Protein AF-L2FQI8-F1 (afdb_monomer_lite)

Secondary structure (DSSP, 8-state):
-HHHHHHHHHHHHHHHHHHHHHHHHHHHHHHHHHHHHHTT-TT-TTHHHHHHHHHHHHHHHHHHHHHHHGGGG--TT--TT--SSS-HHHHHHHHHHHHHHHHHHHHHHHHHHHHHHHHHHHHHHTS-------------

Sequence (140 aa):
MAIDRIVQMIFRAAELAFAAIVTGITGAISMVFALVWLLPFSGSFVHWPMDIFISILWFVSFGLLVNLIGDGCGPVFDWSNVSPRGDDCGRHKANIAFTFLSAIVWLASALIGLFWVRRRTAVADNRPAVHRRRWYNSRV

Radius of gyration: 25.29 Å; chains: 1; bounding box: 60×43×89 Å

pLDDT: mean 79.93, std 11.91, range [52.19, 95.31]

Organism: Colletotrichum fructicola (strain Nara gc5) (NCBI:txid1213859)

Foldseek 3Di:
DVVVVVVVVVVLVVLVVVLCVLVVVLVVVVVVLVVVCPPPVPPPLPLQVVLLVSLVSLVVSLVSLDVSLPPPLDDLPDPVPQDPPDDPSNVSSVVSVVSNVSSVVSNVVNVVSVVVNVVVVVVVVPPPPPPPPPPPPDDD

Structure (mmCIF, N/CA/C/O backbone):
data_AF-L2FQI8-F1
#
_entry.id   AF-L2FQI8-F1
#
loop_
_atom_site.group_PDB
_atom_site.id
_atom_site.type_symbol
_atom_site.label_atom_id
_atom_site.label_alt_id
_atom_site.label_comp_id
_atom_site.label_asym_id
_atom_site.label_entity_id
_atom_site.label_seq_id
_atom_site.pdbx_PDB_ins_code
_atom_site.Cartn_x
_atom_site.Cartn_y
_atom_site.Cartn_z
_atom_site.occupancy
_atom_site.B_iso_or_equiv
_atom_site.auth_seq_id
_atom_site.auth_comp_id
_atom_site.auth_asym_id
_atom_site.auth_atom_id
_atom_site.pdbx_PDB_model_num
ATOM 1 N N . MET A 1 1 ? -21.232 -13.278 28.827 1.00 73.25 1 MET A N 1
ATOM 2 C CA . MET A 1 1 ? -21.305 -11.804 28.984 1.00 73.25 1 MET A CA 1
ATOM 3 C C . MET A 1 1 ? -19.944 -11.149 29.235 1.00 73.25 1 MET A C 1
ATOM 5 O O . MET A 1 1 ? -19.558 -10.323 28.421 1.00 73.25 1 MET A O 1
ATOM 9 N N . ALA A 1 2 ? -19.193 -11.480 30.299 1.00 79.62 2 ALA A N 1
ATOM 10 C CA . ALA A 1 2 ? -17.837 -10.927 30.504 1.00 79.62 2 ALA A CA 1
ATOM 11 C C . ALA A 1 2 ? -16.762 -11.623 29.643 1.00 79.62 2 ALA A C 1
ATOM 13 O O . ALA A 1 2 ? -15.919 -10.955 29.053 1.00 79.62 2 ALA A O 1
ATOM 14 N N . ILE A 1 3 ? -16.846 -12.953 29.510 1.00 86.56 3 ILE A N 1
ATOM 15 C CA . ILE A 1 3 ? -15.921 -13.766 28.700 1.00 86.56 3 ILE A CA 1
ATOM 16 C C . ILE A 1 3 ? -15.965 -13.346 27.224 1.00 86.56 3 ILE A C 1
ATOM 18 O O . ILE A 1 3 ? -14.918 -13.116 26.633 1.00 86.56 3 ILE A O 1
ATOM 22 N N . ASP A 1 4 ? -17.155 -13.124 26.660 1.00 88.25 4 ASP A N 1
ATOM 23 C CA . ASP A 1 4 ? -17.307 -12.687 25.262 1.00 88.25 4 ASP A CA 1
ATOM 24 C C . ASP A 1 4 ? -16.633 -11.332 25.008 1.00 88.25 4 ASP A C 1
ATOM 26 O O . ASP A 1 4 ? -15.974 -11.141 23.991 1.00 88.25 4 ASP A O 1
ATOM 30 N N . ARG A 1 5 ? -16.732 -10.395 25.961 1.00 86.56 5 ARG A N 1
ATOM 31 C CA . ARG A 1 5 ? -16.057 -9.092 25.865 1.00 86.56 5 ARG A CA 1
ATOM 32 C C . ARG A 1 5 ? -14.540 -9.225 25.948 1.00 86.56 5 ARG A C 1
ATOM 34 O O . ARG A 1 5 ? -13.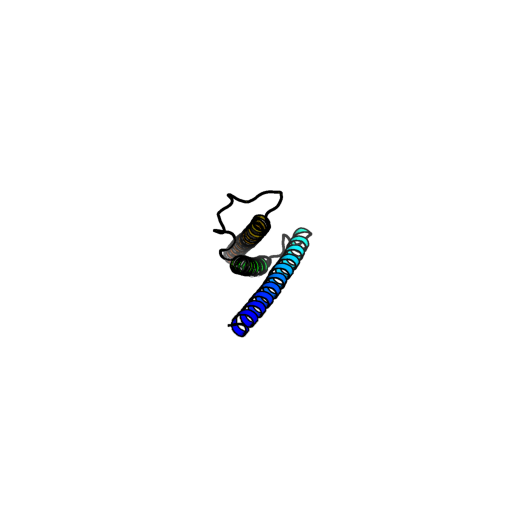837 -8.527 25.227 1.00 86.56 5 ARG A O 1
ATOM 41 N N . ILE A 1 6 ? -14.038 -10.123 26.794 1.00 86.94 6 ILE A N 1
ATOM 42 C CA . ILE A 1 6 ? -12.601 -10.399 26.914 1.00 86.94 6 ILE A CA 1
ATOM 43 C C . ILE A 1 6 ? -12.064 -11.013 25.618 1.00 86.94 6 ILE A C 1
ATOM 45 O O . ILE A 1 6 ? -11.049 -10.552 25.104 1.00 86.94 6 ILE A O 1
ATOM 49 N N . VAL A 1 7 ? -12.776 -11.984 25.043 1.00 88.25 7 VAL A N 1
ATOM 50 C CA . VAL A 1 7 ? -12.403 -12.604 23.764 1.00 88.25 7 VAL A CA 1
ATOM 51 C C . VAL A 1 7 ? -12.391 -11.569 22.635 1.00 88.25 7 VAL A C 1
ATOM 53 O O . VAL A 1 7 ? -11.429 -11.510 21.874 1.00 88.25 7 VAL A O 1
ATOM 56 N N . GLN A 1 8 ? -13.399 -10.695 22.565 1.00 85.06 8 GLN A N 1
ATOM 57 C CA . GLN A 1 8 ? -13.458 -9.610 21.577 1.00 85.06 8 GLN A CA 1
ATOM 58 C C . GLN A 1 8 ? -12.317 -8.594 21.743 1.00 85.06 8 GLN A C 1
ATOM 60 O O . GLN A 1 8 ? -11.745 -8.144 20.751 1.00 85.06 8 GLN A O 1
ATOM 65 N N . MET A 1 9 ? -11.941 -8.253 22.981 1.00 84.06 9 MET A N 1
ATOM 66 C CA . MET A 1 9 ? -10.797 -7.371 23.242 1.00 84.06 9 MET A CA 1
ATOM 67 C C . MET A 1 9 ? -9.478 -7.998 22.789 1.00 84.06 9 MET A C 1
ATOM 69 O O . MET A 1 9 ? -8.679 -7.321 22.148 1.00 84.06 9 MET A O 1
ATOM 73 N N . ILE A 1 10 ? -9.263 -9.286 23.074 1.00 87.31 10 ILE A N 1
ATOM 74 C CA . ILE A 1 10 ? -8.058 -10.008 22.643 1.00 87.31 10 ILE A CA 1
ATOM 75 C C . ILE A 1 10 ? -7.998 -10.080 21.116 1.00 87.31 10 ILE A C 1
ATOM 77 O O . ILE A 1 10 ? -6.948 -9.818 20.535 1.00 87.31 10 ILE A O 1
ATOM 81 N N . PHE A 1 11 ? -9.122 -10.379 20.463 1.00 87.31 11 PHE A N 1
ATOM 82 C CA . PHE A 1 11 ? -9.182 -10.457 19.007 1.00 87.31 11 PHE A CA 1
ATOM 83 C C . PHE A 1 11 ? -8.865 -9.106 18.351 1.00 87.31 11 PHE A C 1
ATOM 85 O O . PHE A 1 11 ? -8.006 -9.036 17.475 1.00 87.31 11 PHE A O 1
ATOM 92 N N . ARG A 1 12 ? -9.460 -8.009 18.843 1.00 83.94 12 ARG A N 1
ATOM 93 C CA . ARG A 1 12 ? -9.148 -6.655 18.356 1.00 83.94 12 ARG A CA 1
ATOM 94 C C . ARG A 1 12 ? -7.704 -6.241 18.626 1.00 83.94 12 ARG A C 1
ATOM 96 O O . ARG A 1 12 ? -7.085 -5.612 17.774 1.00 83.94 12 ARG A O 1
ATOM 103 N N . ALA A 1 13 ? -7.148 -6.593 19.784 1.00 82.50 13 ALA A N 1
ATOM 104 C CA . ALA A 1 13 ? -5.748 -6.315 20.095 1.00 82.50 13 ALA A CA 1
ATOM 105 C C . ALA A 1 13 ? -4.792 -7.079 19.162 1.00 82.50 13 ALA A C 1
ATOM 107 O O . ALA A 1 13 ? -3.803 -6.512 18.696 1.00 82.50 13 ALA A O 1
ATOM 108 N N . ALA A 1 14 ? -5.105 -8.340 18.849 1.00 86.62 14 ALA A N 1
ATOM 109 C CA . ALA A 1 14 ? -4.334 -9.142 17.905 1.00 86.62 14 ALA A CA 1
ATOM 110 C C . ALA A 1 14 ? -4.395 -8.560 16.483 1.00 86.62 14 ALA A C 1
ATOM 112 O O . ALA A 1 14 ? -3.370 -8.469 15.808 1.00 86.62 14 ALA A O 1
ATOM 113 N N . GLU A 1 15 ? -5.571 -8.106 16.053 1.00 85.12 15 GLU A N 1
ATOM 114 C CA . GLU A 1 15 ? -5.762 -7.464 14.753 1.00 85.12 15 GLU A CA 1
ATOM 115 C C . GLU A 1 15 ? -4.989 -6.141 14.637 1.00 85.12 15 GLU A C 1
ATOM 117 O O . GLU A 1 15 ? -4.313 -5.900 13.636 1.00 85.12 15 GLU A O 1
ATOM 122 N N . LEU A 1 16 ? -5.011 -5.318 15.692 1.00 82.38 16 LEU A N 1
ATOM 123 C CA . LEU A 1 16 ? -4.232 -4.079 15.773 1.00 82.38 16 LEU A CA 1
ATOM 124 C C . LEU A 1 16 ? -2.728 -4.342 15.643 1.00 82.38 16 LEU A C 1
ATOM 126 O O . LEU A 1 16 ? -2.045 -3.664 14.872 1.00 82.38 16 LEU A O 1
ATOM 130 N N . ALA A 1 17 ? -2.211 -5.334 16.373 1.00 86.56 17 ALA A N 1
ATOM 131 C CA . ALA A 1 17 ? -0.802 -5.708 16.311 1.00 86.56 17 ALA A CA 1
ATOM 132 C C . ALA A 1 17 ? -0.416 -6.195 14.908 1.00 86.56 17 ALA A C 1
ATOM 134 O O . ALA A 1 17 ? 0.597 -5.766 14.354 1.00 86.56 17 ALA A O 1
ATOM 135 N N . PHE A 1 18 ? -1.251 -7.044 14.306 1.00 86.56 18 PHE A N 1
ATOM 136 C CA . PHE A 1 18 ? -1.032 -7.546 12.956 1.00 86.56 18 PHE A CA 1
ATOM 137 C C . PHE A 1 18 ? -1.012 -6.414 11.920 1.00 86.56 18 PHE A C 1
ATOM 139 O O . PHE A 1 18 ? -0.064 -6.314 11.141 1.00 86.56 18 PHE A O 1
ATOM 146 N N . ALA A 1 19 ? -1.994 -5.510 11.947 1.00 86.44 19 ALA A N 1
ATOM 147 C CA . ALA A 1 19 ? -2.060 -4.393 11.010 1.00 86.44 19 ALA A CA 1
ATOM 148 C C . ALA A 1 19 ? -0.865 -3.439 11.138 1.00 86.44 19 ALA A C 1
ATOM 150 O O . ALA A 1 19 ? -0.327 -2.992 10.123 1.00 86.44 19 ALA A O 1
ATOM 151 N N . ALA A 1 20 ? -0.415 -3.149 12.364 1.00 86.12 20 ALA A N 1
ATOM 152 C CA . ALA A 1 20 ? 0.754 -2.304 12.596 1.00 86.12 20 ALA A CA 1
ATOM 153 C C . ALA A 1 20 ? 2.028 -2.923 12.001 1.00 86.12 20 ALA A C 1
ATOM 155 O O . ALA A 1 20 ? 2.803 -2.232 11.337 1.00 86.12 20 ALA A O 1
ATOM 156 N N . ILE A 1 21 ? 2.214 -4.234 12.181 1.00 90.62 21 ILE A N 1
ATOM 157 C CA . ILE A 1 21 ? 3.363 -4.969 11.643 1.00 90.62 21 ILE A CA 1
ATOM 158 C C . ILE A 1 21 ? 3.318 -4.992 10.112 1.00 90.62 21 ILE A C 1
ATOM 160 O O . ILE A 1 21 ? 4.301 -4.626 9.469 1.00 90.62 21 ILE A O 1
ATOM 164 N N . VAL A 1 22 ? 2.181 -5.368 9.518 1.00 91.19 22 VAL A N 1
ATOM 165 C CA . VAL A 1 22 ? 2.027 -5.458 8.056 1.00 91.19 22 VAL A CA 1
ATOM 166 C C . VAL A 1 22 ? 2.257 -4.100 7.396 1.00 91.19 22 VAL A C 1
ATOM 168 O O . VAL A 1 22 ? 3.038 -4.002 6.447 1.00 91.19 22 VAL A O 1
ATOM 171 N N . THR A 1 23 ? 1.646 -3.039 7.924 1.00 90.31 23 THR A N 1
ATOM 172 C CA . THR A 1 23 ? 1.766 -1.689 7.353 1.00 90.31 23 THR A CA 1
ATOM 173 C C . THR A 1 23 ? 3.177 -1.127 7.544 1.00 90.31 23 THR A C 1
ATOM 175 O O . THR A 1 23 ? 3.740 -0.541 6.620 1.00 90.31 23 THR A O 1
ATOM 178 N N . GLY A 1 24 ? 3.786 -1.347 8.716 1.00 90.06 24 GLY A N 1
ATOM 179 C CA . GLY A 1 24 ? 5.143 -0.892 9.022 1.00 90.06 24 GLY A CA 1
ATOM 180 C C . GLY A 1 24 ? 6.210 -1.573 8.162 1.00 90.06 24 GLY A C 1
ATOM 181 O O . GLY A 1 24 ? 7.057 -0.892 7.583 1.00 90.06 24 GLY A O 1
ATOM 182 N N . ILE A 1 25 ? 6.141 -2.902 8.017 1.00 94.06 25 ILE A N 1
ATOM 183 C CA . ILE A 1 25 ? 7.064 -3.668 7.165 1.00 94.06 25 ILE A CA 1
ATOM 184 C C . ILE A 1 25 ? 6.891 -3.271 5.699 1.00 94.06 25 ILE A C 1
ATOM 186 O O . ILE A 1 25 ? 7.883 -3.006 5.021 1.00 94.06 25 ILE A O 1
ATOM 190 N N . THR A 1 26 ? 5.649 -3.176 5.213 1.00 93.31 26 THR A N 1
ATOM 191 C CA . THR A 1 26 ? 5.369 -2.770 3.826 1.00 93.31 26 THR A CA 1
ATOM 192 C C . THR A 1 26 ? 5.917 -1.369 3.545 1.00 93.31 26 THR A C 1
ATOM 194 O O . THR A 1 26 ? 6.583 -1.160 2.531 1.00 93.31 26 THR A O 1
ATOM 197 N N . GLY A 1 27 ? 5.731 -0.430 4.479 1.00 91.06 27 GLY A N 1
ATOM 198 C CA . GLY A 1 27 ? 6.300 0.915 4.410 1.00 91.06 27 GLY A CA 1
ATOM 199 C C . GLY A 1 27 ? 7.829 0.909 4.354 1.00 91.06 27 GLY A C 1
ATOM 200 O O . GLY A 1 27 ? 8.410 1.498 3.441 1.00 91.06 27 GLY A O 1
ATOM 201 N N . ALA A 1 28 ? 8.484 0.189 5.267 1.00 92.12 28 ALA A N 1
ATOM 202 C CA . ALA A 1 28 ? 9.942 0.096 5.316 1.00 92.12 28 ALA A CA 1
ATOM 203 C C . ALA A 1 28 ? 10.529 -0.509 4.031 1.00 92.12 28 ALA A C 1
ATOM 205 O O . ALA A 1 28 ? 11.450 0.064 3.445 1.00 92.12 28 ALA A O 1
ATOM 206 N N . ILE A 1 29 ? 9.957 -1.620 3.552 1.00 92.38 29 ILE A N 1
ATOM 207 C CA . ILE A 1 29 ? 10.360 -2.257 2.293 1.00 92.38 29 ILE A CA 1
ATOM 208 C C . ILE A 1 29 ? 10.175 -1.272 1.137 1.00 92.38 29 ILE A C 1
ATOM 210 O O . ILE A 1 29 ? 11.110 -1.054 0.372 1.00 92.38 29 ILE A O 1
ATOM 214 N N . SER A 1 30 ? 9.017 -0.617 1.036 1.00 87.94 30 SER A N 1
ATOM 215 C CA . SER A 1 30 ? 8.742 0.319 -0.058 1.00 87.94 30 SER A CA 1
ATOM 216 C C . SER A 1 30 ? 9.733 1.489 -0.104 1.00 87.94 30 SER A C 1
ATOM 218 O O . SER A 1 30 ? 10.193 1.848 -1.184 1.00 87.94 30 SER A O 1
ATOM 220 N N . MET A 1 31 ? 10.138 2.034 1.049 1.00 87.44 31 MET A N 1
ATOM 221 C CA . MET A 1 31 ? 11.109 3.130 1.116 1.00 87.44 31 MET A CA 1
ATOM 222 C C . MET A 1 31 ? 12.507 2.680 0.678 1.00 87.44 31 MET A C 1
ATOM 224 O O . MET A 1 31 ? 13.162 3.374 -0.099 1.00 87.44 31 MET A O 1
ATOM 228 N N . VAL A 1 32 ? 12.952 1.506 1.138 1.00 89.62 32 VAL A N 1
ATOM 229 C CA . VAL A 1 32 ? 14.245 0.937 0.734 1.00 89.62 32 VAL A CA 1
ATOM 230 C C . VAL A 1 32 ? 14.257 0.655 -0.765 1.00 89.62 32 VAL A C 1
ATOM 232 O O . VAL A 1 32 ? 15.191 1.066 -1.446 1.00 89.62 32 VAL A O 1
ATOM 235 N N . PHE A 1 33 ? 13.216 0.017 -1.303 1.00 85.69 33 PHE A N 1
ATOM 236 C CA . PHE A 1 33 ? 13.132 -0.278 -2.733 1.00 85.69 33 PHE A CA 1
ATOM 237 C C . PHE A 1 33 ? 13.054 0.992 -3.580 1.00 85.69 33 PHE A C 1
ATOM 239 O O . PHE A 1 33 ? 13.789 1.098 -4.558 1.00 85.69 33 PHE A O 1
ATOM 246 N N . ALA A 1 34 ? 12.259 1.986 -3.172 1.00 85.06 34 ALA A N 1
ATOM 247 C CA . ALA A 1 34 ? 12.204 3.278 -3.851 1.00 85.06 34 ALA A CA 1
ATOM 248 C C . ALA A 1 34 ? 13.582 3.960 -3.891 1.00 85.06 34 ALA A C 1
ATOM 250 O O . ALA A 1 34 ? 13.990 4.446 -4.943 1.00 85.06 34 ALA A O 1
ATOM 251 N N . LEU A 1 35 ? 14.333 3.950 -2.783 1.00 86.38 35 LEU A N 1
ATOM 252 C CA . LEU A 1 35 ? 15.669 4.549 -2.717 1.00 86.38 35 LEU A CA 1
ATOM 253 C C . LEU A 1 35 ? 16.707 3.767 -3.539 1.00 86.38 35 LEU A C 1
ATOM 255 O O . LEU A 1 35 ? 17.481 4.362 -4.289 1.00 86.38 35 LEU A O 1
ATOM 259 N N . VAL A 1 36 ? 16.722 2.437 -3.416 1.00 83.69 36 VAL A N 1
ATOM 260 C CA . VAL A 1 36 ? 17.679 1.561 -4.114 1.00 83.69 36 VAL A CA 1
ATOM 261 C C . VAL A 1 36 ? 17.474 1.628 -5.631 1.00 83.69 36 VAL A C 1
ATOM 263 O O . VAL A 1 36 ? 18.448 1.619 -6.385 1.00 83.69 36 VAL A O 1
ATOM 266 N N . TRP A 1 37 ? 16.229 1.755 -6.093 1.00 75.56 37 TRP A N 1
ATOM 267 C CA . TRP A 1 37 ? 15.908 1.859 -7.516 1.00 75.56 37 TRP A CA 1
ATOM 268 C C . TRP A 1 37 ? 16.213 3.242 -8.108 1.00 75.56 37 TRP A C 1
ATOM 270 O O . TRP A 1 37 ? 16.407 3.346 -9.321 1.00 75.56 37 TRP A O 1
ATOM 280 N N . LEU A 1 38 ? 16.296 4.288 -7.276 1.00 74.25 38 LEU A N 1
ATOM 281 C CA . LEU A 1 38 ? 16.520 5.672 -7.706 1.00 74.25 38 LEU A CA 1
ATOM 282 C C . LEU A 1 38 ? 17.988 5.966 -8.074 1.00 74.25 38 LEU A C 1
ATOM 284 O O . LEU A 1 38 ? 18.229 6.829 -8.915 1.00 74.25 38 LEU A O 1
ATOM 288 N N . LEU A 1 39 ? 18.968 5.257 -7.490 1.00 69.06 39 LEU A N 1
ATOM 289 C CA . LEU A 1 39 ? 20.384 5.655 -7.559 1.00 69.06 39 LEU A CA 1
ATOM 290 C C . LEU A 1 39 ? 21.198 5.102 -8.756 1.00 69.06 39 LEU A C 1
ATOM 292 O O . LEU A 1 39 ? 21.993 5.876 -9.286 1.00 69.06 39 LEU A O 1
ATOM 296 N N . PRO A 1 40 ? 21.086 3.832 -9.214 1.00 55.25 40 PRO A N 1
ATOM 297 C CA . PRO A 1 40 ? 21.662 3.482 -10.530 1.00 55.25 40 PRO A CA 1
ATOM 298 C C . PRO A 1 40 ? 21.034 2.268 -11.262 1.00 55.25 40 PRO A C 1
ATOM 300 O O . PRO A 1 40 ? 21.723 1.597 -12.029 1.00 55.25 40 PRO A O 1
ATOM 303 N N . PHE A 1 41 ? 19.746 1.953 -11.075 1.00 54.44 41 PHE A N 1
ATOM 304 C CA . PHE A 1 41 ? 19.115 0.774 -11.706 1.00 54.44 41 PHE A CA 1
ATOM 305 C C . PHE A 1 41 ? 17.884 1.080 -12.568 1.00 54.44 41 PHE A C 1
ATOM 307 O O . PHE A 1 41 ? 17.087 0.181 -12.829 1.00 54.44 41 PHE A O 1
ATOM 314 N N . SER A 1 42 ? 17.743 2.292 -13.112 1.00 52.19 42 SER A N 1
ATOM 315 C CA . SER A 1 42 ? 16.684 2.606 -14.096 1.00 52.19 42 SER A CA 1
ATOM 316 C C . SER A 1 42 ? 16.738 1.729 -15.363 1.00 52.19 42 SER A C 1
ATOM 318 O O . SER A 1 42 ? 15.762 1.641 -16.107 1.00 52.19 42 SER A O 1
ATOM 320 N N . GLY A 1 43 ? 17.865 1.043 -15.596 1.00 57.56 43 GLY A N 1
ATOM 321 C CA . GLY A 1 43 ? 18.050 0.064 -16.668 1.00 57.56 43 GLY A CA 1
ATOM 322 C C . GLY A 1 43 ? 17.783 -1.402 -16.296 1.00 57.56 43 GLY A C 1
ATOM 323 O O . GLY A 1 43 ? 17.760 -2.235 -17.204 1.00 57.56 43 GLY A O 1
ATOM 324 N N . SER A 1 44 ? 17.590 -1.747 -15.014 1.00 59.19 44 SER A N 1
ATOM 325 C CA . SER A 1 44 ? 17.407 -3.147 -14.600 1.00 59.19 44 SER A CA 1
ATOM 326 C C . SER A 1 44 ? 15.989 -3.628 -14.908 1.00 59.19 44 SER A C 1
ATOM 328 O O . SER A 1 44 ? 14.990 -3.124 -14.409 1.00 59.19 44 SER A O 1
ATOM 330 N N . PHE A 1 45 ? 15.919 -4.630 -15.772 1.00 56.72 45 PHE A N 1
ATOM 331 C CA . PHE A 1 45 ? 14.741 -5.125 -16.486 1.00 56.72 45 PHE A CA 1
ATOM 332 C C . PHE A 1 45 ? 13.682 -5.862 -15.629 1.00 56.72 45 PHE A C 1
ATOM 334 O O . PHE A 1 45 ? 12.784 -6.488 -16.192 1.00 56.72 45 PHE A O 1
ATOM 341 N N . VAL A 1 46 ? 13.776 -5.838 -14.293 1.00 68.38 46 VAL A N 1
ATOM 342 C CA . VAL A 1 46 ? 13.072 -6.790 -13.397 1.00 68.38 46 VAL A CA 1
ATOM 343 C C . VAL A 1 46 ? 12.321 -6.096 -12.252 1.00 68.38 46 VAL A C 1
ATOM 345 O O . VAL A 1 46 ? 12.013 -6.703 -11.235 1.00 68.38 46 VAL A O 1
ATOM 348 N N . HIS A 1 47 ? 11.984 -4.819 -12.408 1.00 81.00 47 HIS A N 1
ATOM 349 C CA . HIS A 1 47 ? 11.322 -4.051 -11.343 1.00 81.00 47 HIS A CA 1
ATOM 350 C C . HIS A 1 47 ? 9.826 -4.364 -11.231 1.00 81.00 47 HIS A C 1
ATOM 352 O O . HIS A 1 47 ? 9.267 -4.430 -10.142 1.00 81.00 47 HIS A O 1
ATOM 358 N N . TRP A 1 48 ? 9.199 -4.683 -12.363 1.00 84.75 48 TRP A N 1
ATOM 359 C CA . TRP A 1 48 ? 7.753 -4.872 -12.465 1.00 84.75 48 TRP A CA 1
ATOM 360 C C . TRP A 1 48 ? 7.140 -5.945 -11.532 1.00 84.75 48 TRP A C 1
ATOM 362 O O . TRP A 1 48 ? 6.055 -5.677 -11.023 1.00 84.75 48 TRP A O 1
ATOM 372 N N . PRO A 1 49 ? 7.747 -7.123 -11.245 1.00 87.88 49 PRO A N 1
ATOM 373 C CA . PRO A 1 49 ? 7.127 -8.110 -10.358 1.00 87.88 49 PRO A CA 1
ATOM 374 C C . PRO A 1 49 ? 7.162 -7.663 -8.895 1.00 87.88 49 PRO A C 1
ATOM 376 O O . PRO A 1 49 ? 6.211 -7.905 -8.154 1.00 87.88 49 PRO A O 1
ATOM 379 N N . MET A 1 50 ? 8.250 -6.999 -8.489 1.00 86.88 50 MET A N 1
ATOM 380 C CA . MET A 1 50 ? 8.390 -6.466 -7.137 1.00 86.88 50 MET A CA 1
ATOM 381 C C . MET A 1 50 ? 7.357 -5.366 -6.893 1.00 86.88 50 MET A C 1
ATOM 383 O O . MET A 1 50 ? 6.684 -5.372 -5.865 1.00 86.88 50 MET A O 1
ATOM 387 N N . ASP A 1 51 ? 7.164 -4.486 -7.874 1.00 90.19 51 ASP A N 1
ATOM 388 C CA . ASP A 1 51 ? 6.189 -3.400 -7.795 1.00 90.19 51 ASP A CA 1
ATOM 389 C C . ASP A 1 51 ? 4.746 -3.929 -7.657 1.00 90.19 51 ASP A C 1
ATOM 391 O O . ASP A 1 51 ? 3.964 -3.396 -6.868 1.00 90.19 51 ASP A O 1
ATOM 395 N N . ILE A 1 52 ? 4.395 -5.026 -8.352 1.00 92.00 52 ILE A N 1
ATOM 396 C CA . ILE A 1 52 ? 3.093 -5.706 -8.187 1.00 92.00 52 ILE A CA 1
ATOM 397 C C . ILE A 1 52 ? 2.947 -6.257 -6.769 1.00 92.00 52 ILE A C 1
ATOM 399 O O . ILE A 1 52 ? 1.904 -6.077 -6.142 1.00 92.00 52 ILE A O 1
ATOM 403 N N . PHE A 1 53 ? 3.978 -6.928 -6.256 1.00 92.94 53 PHE A N 1
ATOM 404 C CA . PHE A 1 53 ? 3.936 -7.516 -4.921 1.00 92.94 53 PHE A CA 1
ATOM 405 C C . PHE A 1 53 ? 3.762 -6.444 -3.836 1.00 92.94 53 PHE A C 1
ATOM 407 O O . PHE A 1 53 ? 2.901 -6.580 -2.965 1.00 92.94 53 PHE A O 1
ATOM 414 N N . ILE A 1 54 ? 4.509 -5.340 -3.931 1.00 92.31 54 ILE A N 1
ATOM 415 C CA . ILE A 1 54 ? 4.378 -4.196 -3.020 1.00 92.31 54 ILE A CA 1
ATOM 416 C C . ILE A 1 54 ? 2.984 -3.563 -3.138 1.00 92.31 54 ILE A C 1
ATOM 418 O O . ILE A 1 54 ? 2.382 -3.225 -2.120 1.00 92.31 54 ILE A O 1
ATOM 422 N N . SER A 1 55 ? 2.428 -3.446 -4.348 1.00 94.88 55 SER A N 1
ATOM 423 C CA . SER A 1 55 ? 1.064 -2.939 -4.548 1.00 94.88 55 SER A CA 1
ATOM 424 C C . SER A 1 55 ? 0.015 -3.809 -3.841 1.00 94.88 55 SER A C 1
ATOM 426 O O . SER A 1 55 ? -0.833 -3.282 -3.121 1.00 94.88 55 SER A O 1
ATOM 428 N N . ILE A 1 56 ? 0.109 -5.139 -3.957 1.00 94.12 56 ILE A N 1
ATOM 429 C CA . ILE A 1 56 ? -0.784 -6.077 -3.255 1.00 94.12 56 ILE A CA 1
ATOM 430 C C . ILE A 1 56 ? -0.666 -5.907 -1.736 1.00 94.12 56 ILE A C 1
ATOM 432 O O . ILE A 1 56 ? -1.685 -5.829 -1.050 1.00 94.12 56 ILE A O 1
ATOM 436 N N . LEU A 1 57 ? 0.554 -5.791 -1.203 1.00 93.12 57 LEU A N 1
ATOM 437 C CA . LEU A 1 57 ? 0.773 -5.554 0.228 1.00 93.12 57 LEU A CA 1
ATOM 438 C C . LEU A 1 57 ? 0.155 -4.231 0.707 1.00 93.12 57 LEU A C 1
ATOM 440 O O . LEU A 1 57 ? -0.405 -4.175 1.805 1.00 93.12 57 LEU A O 1
ATOM 444 N N . TRP A 1 58 ? 0.190 -3.179 -0.114 1.00 95.31 58 TRP A N 1
ATOM 445 C CA . TRP A 1 58 ? -0.489 -1.921 0.195 1.00 95.31 58 TRP A CA 1
ATOM 446 C C . TRP A 1 58 ? -2.015 -2.040 0.149 1.00 95.31 58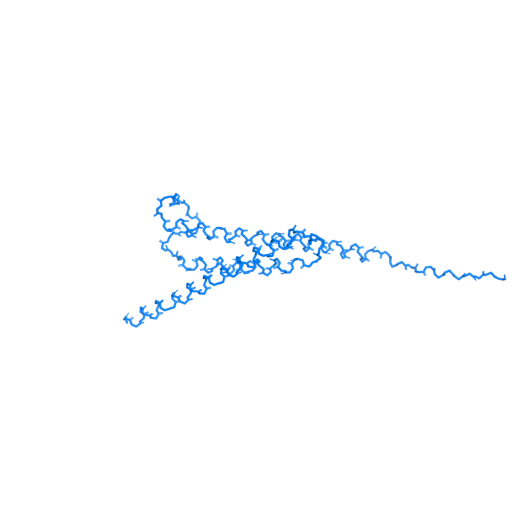 TRP A C 1
ATOM 448 O O . TRP A 1 58 ? -2.674 -1.477 1.020 1.00 95.31 58 TRP A O 1
ATOM 458 N N . PHE A 1 59 ? -2.592 -2.808 -0.784 1.00 94.38 59 PHE A N 1
ATOM 459 C CA . PHE A 1 59 ? -4.034 -3.095 -0.781 1.00 94.38 59 PHE A CA 1
ATOM 460 C C . PHE A 1 59 ? -4.468 -3.894 0.456 1.00 94.38 59 PHE A C 1
ATOM 462 O O . PHE A 1 59 ? -5.509 -3.596 1.043 1.00 94.38 59 PHE A O 1
ATOM 469 N N . VAL A 1 60 ? -3.657 -4.863 0.895 1.00 93.94 60 VAL A N 1
ATOM 470 C CA . VAL A 1 60 ? -3.889 -5.606 2.147 1.00 93.94 60 VAL A CA 1
ATOM 471 C C . VAL A 1 60 ? -3.809 -4.667 3.351 1.00 93.94 60 VAL A C 1
ATOM 473 O O . VAL A 1 60 ? -4.694 -4.692 4.206 1.00 93.94 60 VAL A O 1
ATOM 476 N N . SER A 1 61 ? -2.799 -3.794 3.391 1.00 92.31 61 SER A N 1
ATOM 477 C CA . SER A 1 61 ? -2.646 -2.785 4.447 1.00 92.31 61 SER A CA 1
ATOM 478 C C . SER A 1 61 ? -3.852 -1.839 4.493 1.00 92.31 61 SER A C 1
ATOM 480 O O . SER A 1 61 ? -4.413 -1.611 5.558 1.00 92.31 61 SER A O 1
ATOM 482 N N . PHE A 1 62 ? -4.317 -1.351 3.340 1.00 91.38 62 PHE A N 1
ATOM 483 C CA . PHE A 1 62 ? -5.523 -0.527 3.235 1.00 91.38 62 PHE A CA 1
ATOM 484 C C . PHE A 1 62 ? -6.759 -1.236 3.810 1.00 91.38 62 PHE A C 1
ATOM 486 O O . PHE A 1 62 ? -7.473 -0.656 4.627 1.00 91.38 62 PHE A O 1
ATOM 493 N N . GLY A 1 63 ? -6.989 -2.500 3.433 1.00 89.00 63 GLY A N 1
ATOM 494 C CA . GLY A 1 63 ? -8.118 -3.287 3.937 1.00 89.00 63 GLY A CA 1
ATOM 495 C C . GLY A 1 63 ? -8.075 -3.482 5.455 1.00 89.00 63 GLY A C 1
ATOM 496 O O . GLY A 1 63 ? -9.092 -3.314 6.124 1.00 89.00 63 GLY A O 1
ATOM 497 N N . LEU A 1 64 ? -6.886 -3.752 6.004 1.00 89.62 64 LEU A N 1
ATOM 498 C CA . LEU A 1 64 ? -6.659 -3.850 7.449 1.00 89.62 64 LEU A CA 1
ATOM 499 C C . LEU A 1 64 ? -6.972 -2.535 8.169 1.00 89.62 64 LEU A C 1
ATOM 501 O O . LEU A 1 64 ? -7.682 -2.538 9.171 1.00 89.62 64 LEU A O 1
ATOM 505 N N . LEU A 1 65 ? -6.484 -1.402 7.655 1.00 86.75 65 LEU A N 1
ATOM 506 C CA . LEU A 1 65 ? -6.735 -0.095 8.267 1.00 86.75 65 LEU A CA 1
ATOM 507 C C . LEU A 1 65 ? -8.229 0.258 8.265 1.00 86.75 65 LEU A C 1
ATOM 509 O O . LEU A 1 65 ? -8.742 0.741 9.273 1.00 86.75 65 LEU A O 1
ATOM 513 N N . VAL A 1 66 ? -8.935 -0.000 7.161 1.00 86.75 66 VAL A N 1
ATOM 514 C CA . VAL A 1 66 ? -10.379 0.263 7.058 1.00 86.75 66 VAL A CA 1
ATOM 515 C C . VAL A 1 66 ? -11.174 -0.619 8.023 1.00 86.75 66 VAL A C 1
ATOM 517 O O . VAL A 1 66 ? -12.060 -0.109 8.711 1.00 86.75 66 VAL A O 1
ATOM 520 N N . ASN A 1 67 ? -10.833 -1.908 8.132 1.00 86.00 67 ASN A N 1
ATOM 521 C CA . ASN A 1 67 ? -11.516 -2.826 9.049 1.00 86.00 67 ASN A CA 1
ATOM 522 C C . ASN A 1 67 ? -11.329 -2.425 10.524 1.00 86.00 67 ASN A C 1
ATOM 524 O O . ASN A 1 67 ? -12.261 -2.525 11.320 1.00 86.00 67 ASN A O 1
ATOM 528 N N . LEU A 1 68 ? -10.150 -1.901 10.874 1.00 78.38 68 LEU A N 1
ATOM 529 C CA . LEU A 1 68 ? -9.832 -1.456 12.233 1.00 78.38 68 LEU A CA 1
ATOM 530 C C . LEU A 1 68 ? -10.587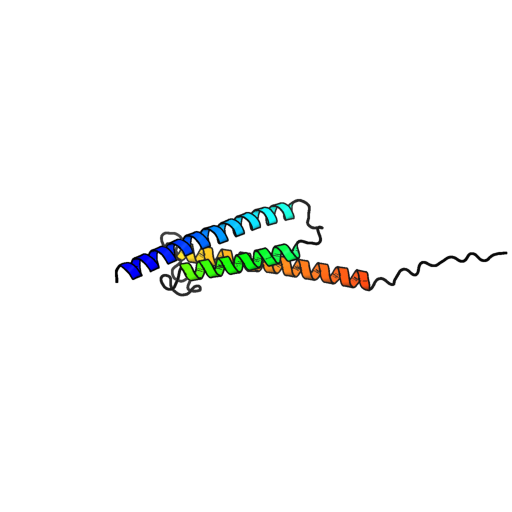 -0.200 12.671 1.00 78.38 68 LEU A C 1
ATOM 532 O O . LEU A 1 68 ? -10.951 -0.078 13.842 1.00 78.38 68 LEU A O 1
ATOM 536 N N . ILE A 1 69 ? -10.792 0.749 11.758 1.00 77.44 69 ILE A N 1
ATOM 537 C CA . ILE A 1 69 ? -11.467 2.017 12.066 1.00 77.44 69 ILE A CA 1
ATOM 538 C C . ILE A 1 69 ? -12.979 1.806 12.217 1.00 77.44 69 ILE A C 1
ATOM 540 O O . ILE A 1 69 ? -13.594 2.411 13.099 1.00 77.44 69 ILE A O 1
ATOM 544 N N . GLY A 1 70 ? -13.560 0.900 11.424 1.00 70.69 70 GLY A N 1
ATOM 545 C CA . GLY A 1 70 ? -14.979 0.546 11.493 1.00 70.69 70 GLY A CA 1
ATOM 546 C C . GLY A 1 70 ? -15.928 1.743 11.331 1.00 70.69 70 GLY A C 1
ATOM 547 O O . GLY A 1 70 ? -15.549 2.814 10.856 1.00 70.69 70 GLY A O 1
ATOM 548 N N . ASP A 1 71 ? -17.180 1.572 11.761 1.00 68.25 71 ASP A N 1
ATOM 549 C CA . ASP A 1 71 ? -18.250 2.566 11.553 1.00 68.25 71 ASP A CA 1
ATOM 550 C C . ASP A 1 71 ? -18.203 3.761 12.522 1.00 68.25 71 ASP A C 1
ATOM 552 O O . ASP A 1 71 ? -18.932 4.738 12.349 1.00 68.25 71 ASP A O 1
ATOM 556 N N . GLY A 1 72 ? -17.335 3.725 13.541 1.00 67.88 72 GLY A N 1
ATOM 557 C CA . GLY A 1 72 ? -17.256 4.760 14.584 1.00 67.88 72 GLY A CA 1
ATOM 558 C C . GLY A 1 72 ? -16.810 6.139 14.083 1.00 67.88 72 GLY A C 1
ATOM 559 O O . GLY A 1 72 ? -16.915 7.122 14.810 1.00 67.88 72 GLY A O 1
ATOM 560 N N . CYS A 1 73 ? -16.329 6.208 12.841 1.00 73.19 73 CYS A N 1
ATOM 561 C CA . CYS A 1 73 ? -15.746 7.388 12.211 1.00 73.19 73 CYS A CA 1
ATOM 562 C C . CYS A 1 73 ? -16.499 7.856 10.950 1.00 73.19 73 CYS A C 1
ATOM 564 O O . CYS A 1 73 ? -15.990 8.692 10.197 1.00 73.19 73 CYS A O 1
ATOM 566 N N . GLY A 1 74 ? -17.696 7.315 10.699 1.00 71.88 74 GLY A N 1
ATOM 567 C CA . GLY A 1 74 ? -18.475 7.582 9.488 1.00 71.88 74 GLY A CA 1
ATOM 568 C C . GLY A 1 74 ? -17.835 7.016 8.209 1.00 71.88 74 GLY A C 1
ATOM 569 O O . GLY A 1 74 ? -16.739 6.448 8.253 1.00 71.88 74 GLY A O 1
ATOM 570 N N . PRO A 1 75 ? -18.493 7.176 7.046 1.00 73.56 75 PRO A N 1
ATOM 571 C CA . PRO A 1 75 ? -18.030 6.613 5.780 1.00 73.56 75 PRO A CA 1
ATOM 572 C C . PRO A 1 75 ? -16.590 7.021 5.442 1.00 73.56 75 PRO A C 1
ATOM 574 O O . PRO A 1 75 ? -16.165 8.148 5.709 1.00 73.56 75 PRO A O 1
ATOM 577 N N . VAL A 1 76 ? -15.838 6.124 4.796 1.00 69.00 76 VAL A N 1
ATOM 578 C CA . VAL A 1 76 ? -14.424 6.342 4.416 1.00 69.00 76 VAL A CA 1
ATOM 579 C C . VAL A 1 76 ? -14.231 7.615 3.576 1.00 69.00 76 VAL A C 1
ATOM 581 O O . VAL A 1 76 ? -13.203 8.274 3.695 1.00 69.00 76 VAL A O 1
ATOM 584 N N . PHE A 1 77 ? -15.235 7.992 2.779 1.00 70.62 77 PHE A N 1
ATOM 585 C CA . PHE A 1 77 ? -15.202 9.156 1.887 1.00 70.62 77 PHE A CA 1
ATOM 586 C C . PHE A 1 77 ? -15.907 10.404 2.432 1.00 70.62 77 PHE A C 1
ATOM 588 O O . PHE A 1 77 ? -16.045 11.383 1.703 1.00 70.62 77 PHE A O 1
ATOM 595 N N . ASP A 1 78 ? -16.345 10.397 3.691 1.00 76.00 78 ASP A N 1
ATOM 596 C CA . ASP A 1 78 ? -16.846 11.604 4.343 1.00 76.00 78 ASP A CA 1
ATOM 597 C C . ASP A 1 78 ? -15.686 12.377 4.991 1.00 76.00 78 ASP A C 1
ATOM 599 O O . ASP A 1 78 ? -15.084 11.928 5.973 1.00 76.00 78 ASP A O 1
ATOM 603 N N . TRP A 1 79 ? -15.361 13.529 4.397 1.00 74.31 79 TRP A N 1
ATOM 604 C CA . TRP A 1 79 ? -14.285 14.438 4.812 1.00 74.31 79 TRP A CA 1
ATOM 605 C C . TRP A 1 79 ? -14.799 15.671 5.567 1.00 74.31 79 TRP A C 1
ATOM 607 O O . TRP A 1 79 ? -14.020 16.577 5.859 1.00 74.31 79 TRP A O 1
ATOM 617 N N . SER A 1 80 ? -16.092 15.722 5.901 1.00 70.94 80 SER A N 1
ATOM 618 C CA . SER A 1 80 ? -16.733 16.889 6.527 1.00 70.94 80 SER A CA 1
ATOM 619 C C . SER A 1 80 ? -16.187 17.252 7.916 1.00 70.94 80 SER A C 1
ATOM 621 O O . SER A 1 80 ? -16.386 18.378 8.364 1.00 70.94 80 SER A O 1
ATOM 623 N N . ASN A 1 81 ? -15.462 16.338 8.572 1.00 66.00 81 ASN A N 1
ATOM 624 C CA . ASN A 1 81 ? -14.994 16.479 9.953 1.00 66.00 81 ASN A CA 1
ATOM 625 C C . ASN A 1 81 ? -13.462 16.471 10.113 1.00 66.00 81 ASN A C 1
ATOM 627 O O . ASN A 1 81 ? -12.977 16.310 11.227 1.00 66.00 81 ASN A O 1
ATOM 631 N N . VAL A 1 82 ? -12.688 16.617 9.030 1.00 65.88 82 VAL A N 1
ATOM 632 C CA . VAL A 1 82 ? -11.216 16.568 9.101 1.00 65.88 82 VAL A CA 1
ATOM 633 C C . VAL A 1 82 ? -10.672 17.933 9.512 1.00 65.88 82 VAL A C 1
ATOM 635 O O . VAL A 1 82 ? -10.586 18.850 8.693 1.00 65.88 82 VAL A O 1
ATOM 638 N N . SER A 1 83 ? -10.295 18.077 10.784 1.00 69.00 83 SER A N 1
ATOM 639 C CA . SER A 1 83 ? -9.701 19.308 11.301 1.00 69.00 83 SER A CA 1
ATOM 640 C C . SER A 1 83 ? -8.178 19.159 11.474 1.00 69.00 83 SER A C 1
ATOM 642 O O . SER A 1 83 ? -7.690 18.111 11.893 1.00 69.00 83 SER A O 1
ATOM 644 N N . PRO A 1 84 ? -7.368 20.204 11.216 1.00 62.25 84 PRO A N 1
ATOM 645 C CA . PRO A 1 84 ? -5.927 20.168 11.504 1.00 62.25 84 PRO A CA 1
ATOM 646 C C . PRO A 1 84 ? -5.587 20.100 13.003 1.00 62.25 84 PRO A C 1
ATOM 648 O O . PRO A 1 84 ? -4.419 19.963 13.365 1.00 62.25 84 PRO A O 1
ATOM 651 N N . ARG A 1 85 ? -6.577 20.281 13.887 1.00 63.44 85 ARG A N 1
ATOM 652 C CA . ARG A 1 85 ? -6.406 20.403 15.337 1.00 63.44 85 ARG A CA 1
ATOM 653 C C . ARG A 1 85 ? -7.557 19.703 16.069 1.00 63.44 85 ARG A C 1
ATOM 655 O O . ARG A 1 85 ? -8.490 20.371 16.498 1.00 63.44 85 ARG A O 1
ATOM 662 N N . GLY A 1 86 ? -7.432 18.393 16.296 1.00 64.56 86 GLY A N 1
ATOM 663 C CA . GLY A 1 86 ? -8.049 17.769 17.475 1.00 64.56 86 GLY A CA 1
ATOM 664 C C . GLY A 1 86 ? -8.832 16.469 17.300 1.00 64.56 86 GLY A C 1
ATOM 665 O O . GLY A 1 86 ? -9.245 15.924 18.317 1.00 64.56 86 GLY A O 1
ATOM 666 N N . ASP A 1 87 ? -9.031 15.936 16.096 1.00 74.56 87 ASP A N 1
ATOM 667 C CA . ASP A 1 87 ? -9.808 14.707 15.912 1.00 74.56 87 ASP A CA 1
ATOM 668 C C . ASP A 1 87 ? -8.931 13.499 15.533 1.00 74.56 87 ASP A C 1
ATOM 670 O O . ASP A 1 87 ? -8.290 13.456 14.483 1.00 74.56 87 ASP A O 1
ATOM 674 N N . ASP A 1 88 ? -8.929 12.465 16.387 1.00 77.62 88 ASP A N 1
ATOM 675 C CA . ASP A 1 88 ? -8.275 11.179 16.088 1.00 77.62 88 ASP A CA 1
ATOM 676 C C . ASP A 1 88 ? -8.833 10.558 14.793 1.00 77.62 88 ASP A C 1
ATOM 678 O O . ASP A 1 88 ? -8.115 9.891 14.045 1.00 77.62 88 ASP A O 1
ATOM 682 N N . CYS A 1 89 ? -10.104 10.834 14.489 1.00 79.56 89 CYS A N 1
ATOM 683 C CA . CYS A 1 89 ? -10.806 10.317 13.325 1.00 79.56 89 CYS A CA 1
ATOM 684 C C . CYS A 1 89 ? -10.212 10.804 11.991 1.00 79.56 89 CYS A C 1
ATOM 686 O O . CYS A 1 89 ? -9.929 9.990 11.106 1.00 79.56 89 CYS A O 1
ATOM 688 N N . GLY A 1 90 ? -9.948 12.107 11.850 1.00 77.88 90 GLY A N 1
ATOM 689 C CA . GLY A 1 90 ? -9.314 12.682 10.665 1.00 77.88 90 GLY A CA 1
ATOM 690 C C . GLY A 1 90 ? -7.898 12.155 10.435 1.00 77.88 90 GLY A C 1
ATOM 691 O O . GLY A 1 90 ? -7.536 11.851 9.297 1.00 77.88 90 GLY A O 1
ATOM 692 N N . ARG A 1 91 ? -7.118 11.933 11.507 1.00 79.69 91 ARG A N 1
ATOM 693 C CA . ARG A 1 91 ? -5.779 11.313 11.414 1.00 79.69 91 ARG A CA 1
ATOM 694 C C . ARG A 1 91 ? -5.846 9.913 10.803 1.00 79.69 91 ARG A C 1
ATOM 696 O O . ARG A 1 91 ? -5.051 9.566 9.931 1.00 79.69 91 ARG A O 1
ATOM 703 N N . HIS A 1 92 ? -6.800 9.107 11.250 1.00 80.44 92 HIS A N 1
ATOM 704 C CA . HIS A 1 92 ? -6.985 7.746 10.762 1.00 80.44 92 HIS A CA 1
ATOM 705 C C . HIS A 1 92 ? -7.471 7.706 9.302 1.00 80.44 92 HIS A C 1
ATOM 707 O O . HIS A 1 92 ? -6.946 6.917 8.512 1.00 80.44 92 HIS A O 1
ATOM 713 N N . LYS A 1 93 ? -8.373 8.614 8.904 1.00 82.31 93 LYS A N 1
ATOM 714 C CA . LYS A 1 93 ? -8.798 8.780 7.500 1.00 82.31 93 LYS A CA 1
ATOM 715 C C . LYS A 1 93 ? -7.645 9.200 6.583 1.00 82.31 93 LYS A C 1
ATOM 717 O O . LYS A 1 93 ? -7.504 8.652 5.489 1.00 82.31 93 LYS A O 1
ATOM 722 N N . ALA A 1 94 ? -6.785 10.113 7.037 1.00 85.44 94 ALA A N 1
ATOM 723 C CA . ALA A 1 94 ? -5.609 10.532 6.278 1.00 85.44 94 ALA A CA 1
ATOM 724 C C . ALA A 1 94 ? -4.661 9.353 6.009 1.00 85.44 94 ALA A C 1
ATOM 726 O O . ALA A 1 94 ? -4.246 9.142 4.869 1.00 85.44 94 ALA A O 1
ATOM 727 N N . ASN A 1 95 ? -4.378 8.532 7.027 1.00 86.06 95 ASN A N 1
ATOM 728 C CA . ASN A 1 95 ? -3.529 7.350 6.863 1.00 86.06 95 ASN A CA 1
ATOM 729 C C . ASN A 1 95 ? -4.095 6.376 5.821 1.00 86.06 95 ASN A C 1
ATOM 731 O O . ASN A 1 95 ? -3.355 5.943 4.938 1.00 86.06 95 ASN A O 1
ATOM 735 N N . ILE A 1 96 ? -5.402 6.086 5.865 1.00 87.81 96 ILE A N 1
ATOM 736 C CA . ILE A 1 96 ? -6.063 5.244 4.857 1.00 87.81 96 ILE A CA 1
ATOM 737 C C . ILE A 1 96 ? -5.827 5.804 3.445 1.00 87.81 96 ILE A C 1
ATOM 739 O O . ILE A 1 96 ? -5.405 5.066 2.553 1.00 87.81 96 ILE A O 1
ATOM 743 N N . ALA A 1 97 ? -6.043 7.106 3.239 1.00 89.12 97 ALA A N 1
ATOM 744 C CA . ALA A 1 97 ? -5.877 7.732 1.929 1.00 89.12 97 ALA A CA 1
ATOM 745 C C . ALA A 1 97 ? -4.439 7.603 1.395 1.00 89.12 97 ALA A C 1
ATOM 747 O O . ALA A 1 97 ? -4.242 7.233 0.236 1.00 89.12 97 ALA A O 1
ATOM 748 N N . PHE A 1 98 ? -3.427 7.828 2.238 1.00 90.44 98 PHE A N 1
ATOM 749 C CA . PHE A 1 98 ? -2.026 7.672 1.834 1.00 90.44 98 PHE A CA 1
ATOM 750 C C . PHE A 1 98 ? -1.667 6.223 1.491 1.00 90.44 98 PHE A C 1
ATOM 752 O O . PHE A 1 98 ? -0.956 5.993 0.511 1.00 90.44 98 PHE A O 1
ATOM 759 N N . THR A 1 99 ? -2.187 5.241 2.237 1.00 92.56 99 THR A N 1
ATOM 760 C CA . THR A 1 99 ? -1.963 3.823 1.902 1.00 92.56 99 THR A CA 1
ATOM 761 C C . THR A 1 99 ? -2.551 3.458 0.538 1.00 92.56 99 THR A C 1
ATOM 763 O O . THR A 1 99 ? -1.890 2.795 -0.262 1.00 92.56 99 THR A O 1
ATOM 766 N N . PHE A 1 100 ? -3.749 3.961 0.228 1.00 92.69 100 PHE A N 1
ATOM 767 C CA . PHE A 1 100 ? -4.411 3.723 -1.051 1.00 92.69 100 PHE A CA 1
ATOM 768 C C . PHE A 1 100 ? -3.672 4.381 -2.223 1.00 92.69 100 PHE A C 1
ATOM 770 O O . PHE A 1 100 ? -3.456 3.751 -3.259 1.00 92.69 100 PHE A O 1
ATOM 777 N N . LEU A 1 101 ? -3.223 5.628 -2.050 1.00 93.81 101 LEU A N 1
ATOM 778 C CA . LEU A 1 101 ? -2.412 6.320 -3.055 1.00 93.81 101 LEU A CA 1
ATOM 779 C C . LEU A 1 101 ? -1.105 5.574 -3.327 1.00 93.81 101 LEU A C 1
ATOM 781 O O . LEU A 1 101 ? -0.741 5.391 -4.487 1.00 93.81 101 LEU A O 1
ATOM 785 N N . SER A 1 102 ? -0.435 5.085 -2.282 1.00 93.81 102 SER A N 1
ATOM 786 C CA . SER A 1 102 ? 0.770 4.266 -2.432 1.00 93.81 102 SER A CA 1
ATOM 787 C C . SER A 1 102 ? 0.482 2.994 -3.239 1.00 93.81 102 SER A C 1
ATOM 789 O O . SER A 1 102 ? 1.201 2.701 -4.194 1.00 93.81 102 SER A O 1
ATOM 791 N N . ALA A 1 103 ? -0.620 2.290 -2.946 1.00 94.94 103 ALA A N 1
ATOM 792 C CA . ALA A 1 103 ? -1.031 1.097 -3.691 1.00 94.94 103 ALA A CA 1
ATOM 793 C C . ALA A 1 103 ? -1.161 1.362 -5.202 1.00 94.94 103 ALA A C 1
ATOM 795 O O . ALA A 1 103 ? -0.655 0.580 -6.013 1.00 94.94 103 ALA A O 1
ATOM 796 N N . ILE A 1 104 ? -1.793 2.484 -5.572 1.00 95.19 104 ILE A N 1
ATOM 797 C CA . ILE A 1 104 ? -1.972 2.904 -6.970 1.00 95.19 104 ILE A CA 1
ATOM 798 C C . ILE A 1 104 ? -0.641 3.304 -7.609 1.00 95.19 104 ILE A C 1
ATOM 800 O O . ILE A 1 104 ? -0.386 2.936 -8.753 1.00 95.19 104 ILE A O 1
ATOM 804 N N . VAL A 1 105 ? 0.216 4.042 -6.902 1.00 93.62 105 VAL A N 1
ATOM 805 C CA . VAL A 1 105 ? 1.515 4.486 -7.434 1.00 93.62 105 VAL A CA 1
ATOM 806 C C . VAL A 1 105 ? 2.417 3.290 -7.748 1.00 93.62 105 VAL A C 1
ATOM 808 O O . VAL A 1 105 ? 2.977 3.217 -8.844 1.00 93.62 105 VAL A O 1
ATOM 811 N N . TRP A 1 106 ? 2.498 2.312 -6.842 1.00 93.62 106 TRP A N 1
ATOM 812 C CA . TRP A 1 106 ? 3.238 1.069 -7.082 1.00 93.62 106 TRP A CA 1
ATOM 813 C C . TRP A 1 106 ? 2.632 0.250 -8.229 1.00 93.62 106 TRP A C 1
ATOM 815 O O . TRP A 1 106 ? 3.364 -0.270 -9.072 1.00 93.62 106 TRP A O 1
ATOM 825 N N . LEU A 1 107 ? 1.300 0.207 -8.341 1.00 93.94 107 LEU A N 1
ATOM 826 C CA . LEU A 1 107 ? 0.625 -0.451 -9.461 1.00 93.94 107 LEU A CA 1
ATOM 827 C C . LEU A 1 107 ? 0.934 0.228 -10.804 1.00 93.94 107 LEU A C 1
ATOM 829 O O . LEU A 1 107 ? 1.211 -0.446 -11.794 1.00 93.94 107 LEU A O 1
ATOM 833 N N . ALA A 1 108 ? 0.909 1.560 -10.851 1.00 92.81 108 ALA A N 1
ATOM 834 C CA . ALA A 1 108 ? 1.231 2.320 -12.052 1.00 92.81 108 ALA A CA 1
ATOM 835 C C . ALA A 1 108 ? 2.685 2.078 -12.490 1.00 92.81 108 ALA A C 1
ATOM 837 O O . ALA A 1 108 ? 2.936 1.856 -13.677 1.00 92.81 108 ALA A O 1
ATOM 838 N N . SER A 1 109 ? 3.622 2.034 -11.536 1.00 89.50 109 SER A N 1
ATOM 839 C CA . SER A 1 109 ? 5.023 1.671 -11.793 1.00 89.50 109 SER A CA 1
ATOM 840 C C . SER A 1 109 ? 5.145 0.272 -12.410 1.00 89.50 109 SER A C 1
ATOM 842 O O . SER A 1 109 ? 5.769 0.104 -13.464 1.00 89.50 109 SER A O 1
ATOM 844 N N . ALA A 1 110 ? 4.444 -0.715 -11.844 1.00 90.06 110 ALA A N 1
ATOM 845 C CA . ALA A 1 110 ? 4.402 -2.072 -12.381 1.00 90.06 110 ALA A CA 1
ATOM 846 C C . ALA A 1 110 ? 3.856 -2.136 -13.817 1.00 90.06 110 ALA A C 1
ATOM 848 O O . ALA A 1 110 ? 4.424 -2.826 -14.669 1.00 90.06 110 ALA A O 1
ATOM 849 N N . LEU A 1 111 ? 2.768 -1.412 -14.106 1.00 90.19 111 LEU A N 1
ATOM 850 C CA . LEU A 1 111 ? 2.154 -1.373 -15.437 1.00 90.19 111 LEU A CA 1
ATOM 851 C C . LEU A 1 111 ? 3.099 -0.773 -16.480 1.00 90.19 111 LEU A C 1
ATOM 853 O O . LEU A 1 111 ? 3.219 -1.312 -17.584 1.00 90.19 111 LEU A O 1
ATOM 857 N N . ILE A 1 112 ? 3.807 0.302 -16.127 1.00 88.19 112 ILE A N 1
ATOM 858 C CA . ILE A 1 112 ? 4.829 0.903 -16.989 1.00 88.19 112 ILE A CA 1
ATOM 859 C C . ILE A 1 112 ? 5.955 -0.108 -17.231 1.00 88.19 112 ILE A C 1
ATOM 861 O O . ILE A 1 112 ? 6.317 -0.356 -18.384 1.00 88.19 112 ILE A O 1
ATOM 865 N N . GLY A 1 113 ? 6.467 -0.754 -16.179 1.00 86.25 113 GLY A N 1
ATOM 866 C CA . GLY A 1 113 ? 7.497 -1.788 -16.298 1.00 86.25 113 GLY A CA 1
ATOM 867 C C . GLY A 1 113 ? 7.085 -2.926 -17.239 1.00 86.25 113 GLY A C 1
ATOM 868 O O . GLY A 1 113 ? 7.825 -3.279 -18.162 1.00 86.25 113 GLY A O 1
ATOM 869 N N . LEU A 1 114 ? 5.863 -3.439 -17.080 1.00 86.31 114 LEU A N 1
ATOM 870 C CA . LEU A 1 114 ? 5.300 -4.492 -17.923 1.00 86.31 114 LEU A CA 1
ATOM 871 C C . LEU A 1 114 ? 5.155 -4.055 -19.389 1.00 86.31 114 LEU A C 1
ATOM 873 O O . LEU A 1 114 ? 5.496 -4.818 -20.297 1.00 86.31 114 LEU A O 1
ATOM 877 N N . PHE A 1 115 ? 4.682 -2.829 -19.634 1.00 85.88 115 PHE A N 1
ATOM 878 C CA . PHE A 1 115 ? 4.543 -2.272 -20.981 1.00 85.88 115 PHE A CA 1
ATOM 879 C C . PHE A 1 115 ? 5.894 -2.206 -21.708 1.00 85.88 115 PHE A C 1
ATOM 881 O O . PHE A 1 115 ? 6.014 -2.661 -22.849 1.00 85.88 115 PHE A O 1
ATOM 888 N N . TRP A 1 116 ? 6.936 -1.706 -21.039 1.00 83.50 116 TRP A N 1
ATOM 889 C CA . TRP A 1 116 ? 8.274 -1.607 -21.623 1.00 83.50 116 TRP A CA 1
ATOM 890 C C . TRP A 1 116 ? 8.923 -2.974 -21.874 1.00 83.50 116 TRP A C 1
ATOM 892 O O . TRP A 1 116 ? 9.580 -3.150 -22.904 1.00 83.50 116 TRP A O 1
ATOM 902 N N . VAL A 1 117 ? 8.730 -3.954 -20.984 1.00 83.44 117 VAL A N 1
ATOM 903 C CA . VAL A 1 117 ? 9.238 -5.327 -21.169 1.00 83.44 117 VAL A CA 1
ATOM 904 C C . VAL A 1 117 ? 8.561 -6.011 -22.359 1.00 83.44 117 VAL A C 1
ATOM 906 O O . VAL A 1 117 ? 9.242 -6.573 -23.223 1.00 83.44 117 VAL A O 1
ATOM 909 N N . ARG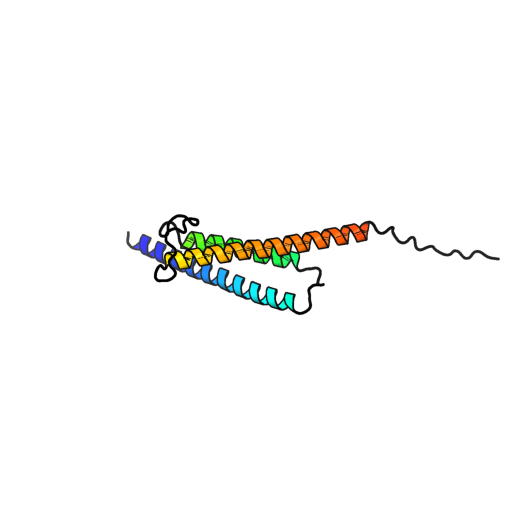 A 1 118 ? 7.229 -5.911 -22.464 1.00 80.69 118 ARG A N 1
ATOM 910 C CA . ARG A 1 118 ? 6.467 -6.460 -23.600 1.00 80.69 118 ARG A CA 1
ATOM 911 C C . ARG A 1 118 ? 6.868 -5.815 -24.923 1.00 80.69 118 ARG A C 1
ATOM 913 O O . ARG A 1 118 ? 7.064 -6.507 -25.917 1.00 80.69 118 ARG A O 1
ATOM 920 N N . ARG A 1 119 ? 7.062 -4.493 -24.941 1.00 80.44 119 ARG A N 1
ATOM 921 C CA . ARG A 1 119 ? 7.489 -3.785 -26.156 1.00 80.44 119 ARG A CA 1
ATOM 922 C C . ARG A 1 119 ? 8.875 -4.234 -26.626 1.00 80.44 119 ARG A C 1
ATOM 924 O O . ARG A 1 119 ? 9.095 -4.357 -27.825 1.00 80.44 119 ARG A O 1
ATOM 931 N N . ARG A 1 120 ? 9.810 -4.503 -25.707 1.00 73.88 120 ARG A N 1
ATOM 932 C CA . ARG A 1 120 ? 11.175 -4.928 -26.064 1.00 73.88 120 ARG A CA 1
ATOM 933 C C . ARG A 1 120 ? 11.265 -6.394 -26.493 1.00 73.88 120 ARG A C 1
ATOM 935 O O . ARG A 1 120 ? 11.995 -6.682 -27.437 1.00 73.88 120 ARG A O 1
ATOM 942 N N . THR A 1 121 ? 10.497 -7.289 -25.873 1.00 74.50 121 THR A N 1
ATOM 943 C CA . THR A 1 121 ? 10.389 -8.695 -26.313 1.00 74.50 121 THR A CA 1
ATOM 944 C C . THR A 1 121 ? 9.771 -8.798 -27.708 1.00 74.50 121 THR A C 1
ATOM 946 O O . THR A 1 121 ? 10.345 -9.458 -28.568 1.00 74.50 121 THR A O 1
ATOM 949 N N . ALA A 1 122 ? 8.711 -8.032 -27.992 1.00 71.81 122 ALA A N 1
ATOM 950 C CA . ALA A 1 122 ? 8.121 -7.959 -29.330 1.00 71.81 122 ALA A CA 1
ATOM 951 C C . ALA A 1 122 ? 9.108 -7.453 -30.404 1.00 71.81 122 ALA A C 1
ATOM 953 O O . ALA A 1 122 ? 9.089 -7.925 -31.537 1.00 71.81 122 ALA A O 1
ATOM 954 N N . VAL A 1 123 ? 9.995 -6.505 -30.076 1.00 71.00 123 VAL A N 1
ATOM 955 C CA . VAL A 1 123 ? 11.034 -6.032 -31.014 1.00 71.00 123 VAL A CA 1
ATOM 956 C C . VAL A 1 123 ? 12.135 -7.076 -31.224 1.00 71.00 123 VAL A C 1
ATOM 958 O O . VAL A 1 123 ? 12.660 -7.169 -32.330 1.00 71.00 123 VAL A O 1
ATOM 961 N N . ALA A 1 124 ? 12.504 -7.848 -30.196 1.00 67.25 124 ALA A N 1
ATOM 962 C CA . ALA A 1 124 ? 13.522 -8.893 -30.309 1.00 67.25 124 ALA A CA 1
ATOM 963 C C . ALA A 1 124 ? 13.067 -10.059 -31.202 1.00 67.25 124 ALA A C 1
ATOM 965 O O . ALA A 1 124 ? 13.864 -10.530 -32.009 1.00 67.25 124 ALA A O 1
ATOM 966 N N . ASP A 1 125 ? 11.796 -10.457 -31.105 1.00 69.19 125 ASP A N 1
ATOM 967 C CA . ASP A 1 125 ? 11.199 -11.543 -31.900 1.00 69.19 125 ASP A CA 1
ATOM 968 C C . ASP A 1 125 ? 11.027 -11.163 -33.381 1.00 69.19 125 ASP A C 1
ATOM 970 O O 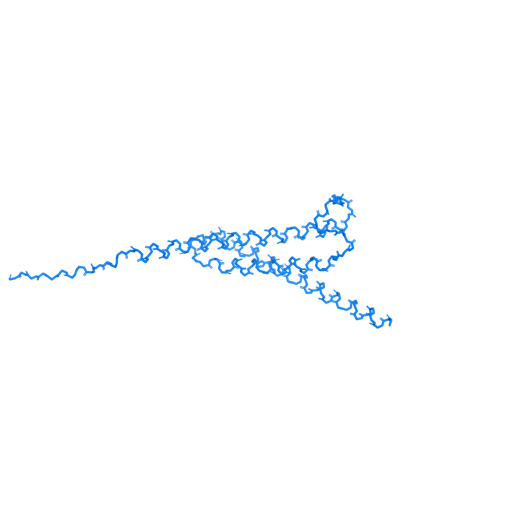. ASP A 1 125 ? 11.217 -11.974 -34.282 1.00 69.19 125 ASP A O 1
ATOM 974 N N . ASN A 1 126 ? 10.742 -9.884 -33.648 1.00 64.00 126 ASN A N 1
ATOM 975 C CA . ASN A 1 126 ? 10.612 -9.346 -35.005 1.00 64.00 126 ASN A CA 1
ATOM 976 C C . ASN A 1 126 ? 11.955 -9.032 -35.681 1.00 64.00 126 ASN A C 1
ATOM 978 O O . ASN A 1 126 ? 11.969 -8.561 -36.823 1.00 64.00 126 ASN A O 1
ATOM 982 N N . ARG A 1 127 ? 13.099 -9.256 -35.017 1.00 60.28 127 ARG A N 1
ATOM 983 C CA . ARG A 1 127 ? 14.378 -9.201 -35.728 1.00 60.28 127 ARG A CA 1
ATOM 984 C C . ARG A 1 127 ? 14.423 -10.414 -36.650 1.00 60.28 127 ARG A C 1
ATOM 986 O O . ARG A 1 127 ? 14.358 -11.531 -36.140 1.00 60.28 127 ARG A O 1
ATOM 993 N N . PRO A 1 128 ? 14.559 -10.235 -37.979 1.00 60.34 128 PRO A N 1
ATOM 994 C CA . PRO A 1 128 ? 14.761 -11.374 -38.857 1.00 60.34 128 PRO A CA 1
ATOM 995 C C . PRO A 1 128 ? 15.9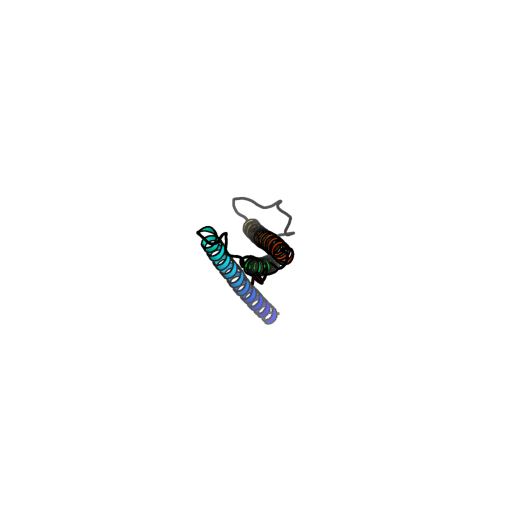56 -12.141 -38.303 1.00 60.34 128 PRO A C 1
ATOM 997 O O . PRO A 1 128 ? 16.997 -11.526 -38.044 1.00 60.34 128 PRO A O 1
ATOM 1000 N N . ALA A 1 129 ? 15.785 -13.447 -38.063 1.00 63.12 129 ALA A N 1
ATOM 1001 C CA . ALA A 1 129 ? 16.890 -14.327 -37.716 1.00 63.12 129 ALA A CA 1
ATOM 1002 C C . ALA A 1 129 ? 18.023 -13.957 -38.663 1.00 63.12 129 ALA A C 1
ATOM 1004 O O . ALA A 1 129 ? 17.840 -14.033 -39.881 1.00 63.12 129 ALA A O 1
ATOM 1005 N N . VAL A 1 130 ? 19.125 -13.421 -38.125 1.00 60.59 130 VAL A N 1
ATOM 1006 C CA . VAL A 1 130 ? 20.267 -13.028 -38.944 1.00 60.59 130 VAL A CA 1
ATOM 1007 C C . VAL A 1 130 ? 20.690 -14.314 -39.618 1.00 60.59 130 VAL A C 1
ATOM 1009 O O . VAL A 1 130 ? 21.320 -15.171 -39.001 1.00 60.59 130 VAL A O 1
ATOM 1012 N N . HIS A 1 131 ? 20.250 -14.483 -40.864 1.00 57.75 131 HIS A N 1
ATOM 1013 C CA . HIS A 1 131 ? 20.630 -15.583 -41.712 1.00 57.75 131 HIS A CA 1
ATOM 1014 C C . HIS A 1 131 ? 22.134 -15.415 -41.792 1.00 57.75 131 HIS A C 1
ATOM 1016 O O . HIS A 1 131 ? 22.628 -14.487 -42.437 1.00 57.75 131 HIS A O 1
ATOM 1022 N N . ARG A 1 132 ? 22.855 -16.226 -41.012 1.00 58.84 132 ARG A N 1
ATOM 1023 C CA . ARG A 1 132 ? 24.307 -16.292 -41.011 1.00 58.84 132 ARG A CA 1
ATOM 1024 C C . ARG A 1 132 ? 24.630 -16.621 -42.458 1.00 58.84 132 ARG A C 1
ATOM 1026 O O . ARG A 1 132 ? 24.469 -17.769 -42.868 1.00 58.84 132 ARG A O 1
ATOM 1033 N N . ARG A 1 133 ? 24.917 -15.599 -43.273 1.00 59.91 133 ARG A N 1
ATOM 1034 C CA . ARG A 1 133 ? 25.261 -15.785 -44.678 1.00 59.91 133 ARG A CA 1
ATOM 1035 C C . ARG A 1 133 ? 26.545 -16.586 -44.628 1.00 59.91 133 ARG A C 1
ATOM 1037 O O . ARG A 1 133 ? 27.608 -16.053 -44.326 1.00 59.91 133 ARG A O 1
ATOM 1044 N N . ARG A 1 134 ? 26.412 -17.899 -44.786 1.00 59.97 134 ARG A N 1
ATOM 1045 C CA . ARG A 1 134 ? 27.518 -18.826 -44.917 1.00 59.97 134 ARG A CA 1
ATOM 1046 C C . ARG A 1 134 ? 28.127 -18.469 -46.262 1.00 59.97 134 ARG A C 1
ATOM 1048 O O . ARG A 1 134 ? 27.590 -18.841 -47.298 1.00 59.97 134 ARG A O 1
ATOM 1055 N N . TRP A 1 135 ? 29.164 -17.639 -46.233 1.00 62.47 135 TRP A N 1
ATOM 1056 C CA . TRP A 1 135 ? 29.971 -17.333 -47.404 1.00 62.47 135 TRP A CA 1
ATOM 1057 C C . TRP A 1 135 ? 30.648 -18.636 -47.834 1.00 62.47 135 TRP A C 1
ATOM 1059 O O . TRP A 1 135 ? 31.718 -18.987 -47.347 1.00 62.47 135 TRP A O 1
ATOM 1069 N N . TYR A 1 136 ? 29.973 -19.399 -48.693 1.00 58.97 136 TYR A N 1
ATOM 1070 C CA . TYR A 1 136 ? 30.581 -20.489 -49.438 1.00 58.97 136 TYR A CA 1
ATOM 1071 C C . TYR A 1 136 ? 31.417 -19.831 -50.534 1.00 58.97 136 TYR A C 1
ATOM 1073 O O . TYR A 1 136 ? 30.920 -19.476 -51.603 1.00 58.97 136 TYR A O 1
ATOM 1081 N N . ASN A 1 137 ? 32.681 -19.562 -50.211 1.00 59.75 137 ASN A N 1
ATOM 1082 C CA . ASN A 1 137 ? 33.651 -19.096 -51.183 1.00 59.75 137 ASN A CA 1
ATOM 1083 C C . ASN A 1 137 ? 34.052 -20.297 -52.047 1.00 59.75 137 ASN A C 1
ATOM 1085 O O . ASN A 1 137 ? 34.997 -21.015 -51.740 1.00 59.75 137 ASN A O 1
ATOM 1089 N N . SER A 1 138 ? 33.266 -20.548 -53.090 1.00 67.31 138 SER A N 1
ATOM 1090 C CA . SER A 1 138 ? 33.624 -21.463 -54.171 1.00 67.31 138 SER A CA 1
ATOM 1091 C C . SER A 1 138 ? 34.304 -20.622 -55.241 1.00 67.31 138 SER A C 1
ATOM 1093 O O . SER A 1 138 ? 33.625 -20.005 -56.060 1.00 67.31 138 SER A O 1
ATOM 1095 N N . ARG A 1 139 ? 35.634 -20.556 -55.215 1.00 59.94 139 ARG A N 1
ATOM 1096 C CA . ARG A 1 139 ? 36.432 -20.238 -56.400 1.00 59.94 139 ARG A CA 1
ATOM 1097 C C . ARG A 1 139 ? 37.651 -21.157 -56.409 1.00 59.94 139 ARG A C 1
ATOM 1099 O O . ARG A 1 139 ? 38.465 -21.082 -55.494 1.00 59.94 139 ARG A O 1
ATOM 1106 N N . VAL A 1 140 ? 37.591 -22.085 -57.371 1.00 55.16 140 VAL A N 1
ATOM 1107 C CA . VAL A 1 140 ? 38.665 -22.607 -58.239 1.00 55.16 140 VAL A CA 1
ATOM 1108 C C . VAL A 1 140 ? 40.094 -22.211 -57.895 1.00 55.16 140 VAL A C 1
ATOM 1110 O O . VAL A 1 140 ? 40.355 -20.993 -57.798 1.00 55.16 140 VAL A O 1
#

InterPro domains:
  IPR008253 Marvel domain [PF01284] (26-111)